Protein AF-A0A0F9YND8-F1 (afdb_monomer)

Mean predicted aligned error: 15.69 Å

Sequence (147 aa):
MKNLKKIVFSIVLIIAATSCNKSDANKCVACNIEGVEICEEEAGKIRIYSDGEPIGDLLTLRSDLEFNDAAEQLCAEFEREFGTSNCYECSGPNVEEFPVCQDGDEITVNGAIIDGFEGQSLETVVSLLEQNSTDEEVFRELTCQRN

Radius of gyration: 22.67 Å; Cα contacts (8 Å, |Δi|>4): 217; chains: 1; bounding box: 59×50×48 Å

Solvent-accessible surface area (backbone atoms only — not comparable to full-atom values): 8986 Å² total; per-residue (Å²): 137,95,68,94,78,71,87,85,76,80,86,85,83,85,79,88,74,89,70,91,69,78,62,97,73,59,57,66,47,75,37,93,35,92,51,33,34,38,30,35,81,46,97,58,28,36,37,39,26,49,75,86,41,80,47,89,68,80,41,72,54,57,98,89,57,55,69,67,66,52,46,50,55,48,34,53,52,46,40,72,76,65,24,83,60,59,28,2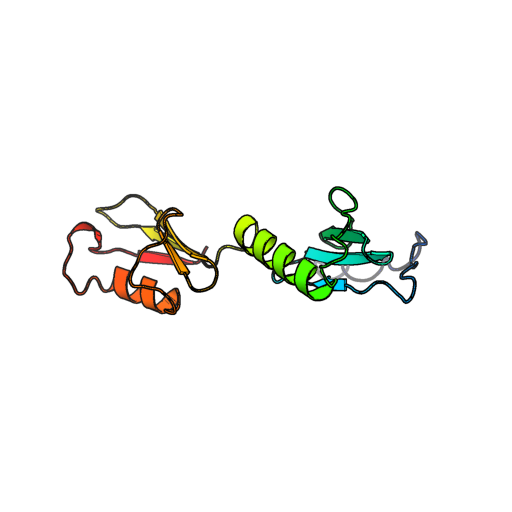6,46,29,36,32,92,62,41,74,76,39,46,40,32,50,57,88,57,38,36,24,51,75,84,41,76,49,91,89,39,71,76,54,55,61,71,58,53,51,52,49,47,45,60,29,85,83,69,48,72,60,31,46,76,29,47,69,43,77,109

pLDDT: mean 74.41, std 16.72, range [33.53, 90.19]

Secondary structure (DSSP, 8-state):
---TTSSSS--------------TT--EEE-SSTTEEEEEEETTEEEEEETTEEEEEEEE--TT--HHHHHHHHHHHHHHHHS---EEEEEETTEEEEEEEEETTEEEETTEE-TT-TT--HHHHHHHHHHTTT--GGGTT-EEEE-

Structure (mmCIF, N/CA/C/O backbone):
data_AF-A0A0F9YND8-F1
#
_entry.id   AF-A0A0F9YND8-F1
#
loop_
_atom_site.group_PDB
_atom_site.id
_atom_site.type_symbol
_atom_site.label_atom_id
_atom_site.label_alt_id
_atom_site.label_comp_id
_atom_site.label_asym_id
_atom_site.label_entity_id
_atom_site.label_seq_id
_atom_site.pdbx_PDB_ins_code
_atom_site.Cartn_x
_atom_site.Cartn_y
_atom_site.Cartn_z
_atom_site.occupancy
_atom_site.B_iso_or_equiv
_atom_site.auth_seq_id
_atom_site.auth_comp_id
_atom_site.auth_asym_id
_atom_site.auth_atom_id
_atom_site.pdbx_PDB_model_num
ATOM 1 N N . MET A 1 1 ? 17.569 37.417 20.804 1.00 36.38 1 MET A N 1
ATOM 2 C CA . MET A 1 1 ? 18.487 37.416 19.637 1.00 36.38 1 MET A CA 1
ATOM 3 C C . MET A 1 1 ? 17.934 36.402 18.622 1.00 36.38 1 MET A C 1
ATOM 5 O O . MET A 1 1 ? 18.159 35.224 18.797 1.00 36.38 1 MET A O 1
ATOM 9 N N . LYS A 1 2 ? 16.962 36.680 17.743 1.00 42.06 2 LYS A N 1
ATOM 10 C CA . LYS A 1 2 ? 16.916 37.499 16.507 1.00 42.06 2 LYS A CA 1
ATOM 11 C C . LYS A 1 2 ? 17.772 37.067 15.295 1.00 42.06 2 LYS A C 1
ATOM 13 O O . LYS A 1 2 ? 17.618 37.684 14.253 1.00 42.06 2 LYS A O 1
ATOM 18 N N . ASN A 1 3 ? 18.558 35.985 15.354 1.00 42.00 3 ASN A N 1
ATOM 19 C CA . ASN A 1 3 ? 19.402 35.567 14.211 1.00 42.00 3 ASN A CA 1
ATOM 20 C C . ASN A 1 3 ? 19.112 34.155 13.667 1.00 42.00 3 ASN A C 1
ATOM 22 O O . ASN A 1 3 ? 19.951 33.565 12.996 1.00 42.00 3 ASN A O 1
ATOM 26 N N . LEU A 1 4 ? 17.888 33.660 13.871 1.00 39.66 4 LEU A N 1
ATOM 27 C CA . LEU A 1 4 ? 17.370 32.391 13.339 1.00 39.66 4 LEU A CA 1
ATOM 28 C C . LEU A 1 4 ? 17.086 32.406 11.811 1.00 39.66 4 LEU A C 1
ATOM 30 O O . LEU A 1 4 ? 16.334 31.578 11.322 1.00 39.66 4 LEU A O 1
ATOM 34 N N . LYS A 1 5 ? 17.621 33.368 11.041 1.00 41.31 5 LYS A N 1
ATOM 35 C CA . LYS A 1 5 ? 17.265 33.570 9.615 1.00 41.31 5 LYS A CA 1
ATOM 36 C C . LYS A 1 5 ? 18.445 33.651 8.634 1.00 41.31 5 LYS A C 1
ATOM 38 O O . LYS A 1 5 ? 18.226 33.950 7.469 1.00 41.31 5 LYS A O 1
ATOM 43 N N . LYS A 1 6 ? 19.690 33.403 9.062 1.00 40.66 6 LYS A N 1
ATOM 44 C CA . LYS A 1 6 ? 20.879 33.593 8.198 1.00 40.66 6 LYS A CA 1
ATOM 45 C C . LYS A 1 6 ? 21.589 32.324 7.719 1.00 40.66 6 LYS A C 1
ATOM 47 O O . LYS A 1 6 ? 22.453 32.434 6.862 1.00 40.66 6 LYS A O 1
ATOM 52 N N . ILE A 1 7 ? 21.231 31.141 8.213 1.00 46.84 7 ILE A N 1
ATOM 53 C CA . ILE A 1 7 ? 21.975 29.901 7.902 1.00 46.84 7 ILE A CA 1
ATOM 54 C C . ILE A 1 7 ? 21.330 29.110 6.742 1.00 46.84 7 ILE A C 1
ATOM 56 O O . ILE A 1 7 ? 21.819 28.064 6.347 1.00 46.84 7 ILE A O 1
ATOM 60 N N . VAL A 1 8 ? 20.269 29.643 6.128 1.00 44.69 8 VAL A N 1
ATOM 61 C CA . VAL A 1 8 ? 19.497 28.939 5.085 1.00 44.69 8 VAL A CA 1
ATOM 62 C C . VAL A 1 8 ? 19.973 29.237 3.648 1.00 44.69 8 VAL A C 1
ATOM 64 O O . VAL A 1 8 ? 19.422 28.662 2.725 1.00 44.69 8 VAL A O 1
ATOM 67 N N . PHE A 1 9 ? 20.977 30.092 3.384 1.00 39.56 9 PHE A N 1
ATOM 68 C CA . PHE A 1 9 ? 21.097 30.630 2.008 1.00 39.56 9 PHE A CA 1
ATOM 69 C C . PHE A 1 9 ? 22.479 30.816 1.361 1.00 39.56 9 PHE A C 1
ATOM 71 O O . PHE A 1 9 ? 22.548 31.493 0.338 1.00 39.56 9 PHE A O 1
ATOM 78 N N . SER A 1 10 ? 23.606 30.306 1.881 1.00 38.62 10 SER A N 1
ATOM 79 C CA . SER A 1 10 ? 24.906 30.737 1.302 1.00 38.62 10 SER A CA 1
ATOM 80 C C . SER A 1 10 ? 26.065 29.743 1.253 1.00 38.62 10 SER A C 1
ATOM 82 O O . SER A 1 10 ? 27.204 30.182 1.145 1.00 38.62 10 SER A O 1
ATOM 84 N N . ILE A 1 11 ? 25.826 28.432 1.226 1.00 43.00 11 ILE A N 1
ATOM 85 C CA . ILE A 1 11 ? 26.868 27.497 0.753 1.00 43.00 11 ILE A CA 1
ATOM 86 C C . ILE A 1 11 ? 26.311 26.705 -0.429 1.00 43.00 11 ILE A C 1
ATOM 88 O O . ILE A 1 11 ? 26.120 25.497 -0.405 1.00 43.00 11 ILE A O 1
ATOM 92 N N . VAL A 1 12 ? 26.005 27.471 -1.475 1.00 43.53 12 VAL A N 1
ATOM 93 C CA . VAL A 1 12 ? 26.035 27.023 -2.863 1.00 43.53 12 VAL A CA 1
ATOM 94 C C . VAL A 1 12 ? 27.487 27.166 -3.315 1.00 43.53 12 VAL A C 1
ATOM 96 O O . VAL A 1 12 ? 27.997 28.282 -3.285 1.00 43.53 12 VAL A O 1
ATOM 99 N N . LEU A 1 13 ? 28.099 26.039 -3.701 1.00 39.97 13 LEU A N 1
ATOM 100 C CA . LEU A 1 13 ? 29.221 25.833 -4.638 1.00 39.97 13 LEU A CA 1
ATOM 101 C C . LEU A 1 13 ? 30.301 24.846 -4.153 1.00 39.97 13 LEU A C 1
ATOM 103 O O . LEU A 1 13 ? 31.155 25.161 -3.332 1.00 39.97 13 LEU A O 1
ATOM 107 N N . ILE A 1 14 ? 30.299 23.719 -4.877 1.00 48.56 14 ILE A N 1
ATOM 108 C CA . ILE A 1 14 ? 31.420 22.846 -5.255 1.00 48.56 14 IL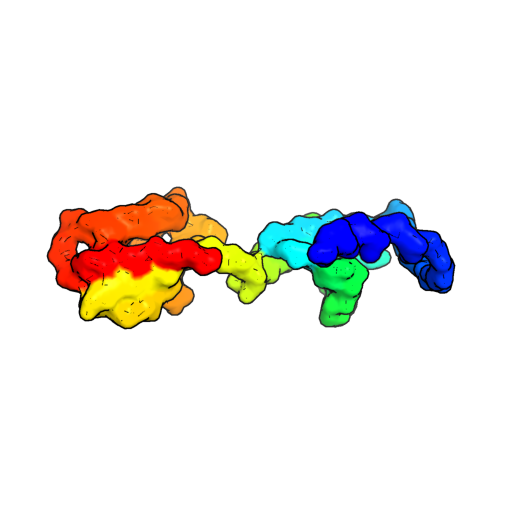E A CA 1
ATOM 109 C C 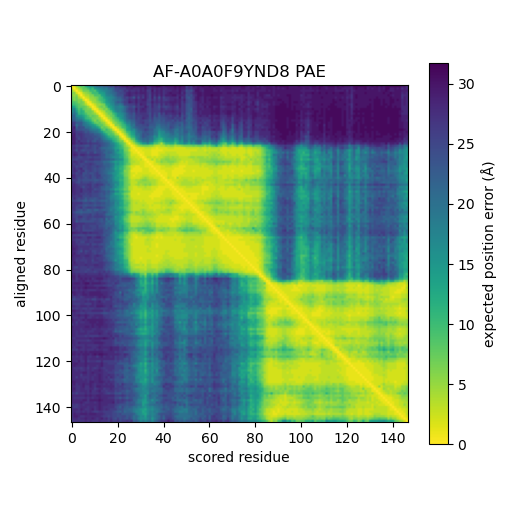. ILE A 1 14 ? 31.720 21.693 -4.292 1.00 48.56 14 ILE A C 1
ATOM 111 O O . ILE A 1 14 ? 32.684 21.719 -3.536 1.00 48.56 14 ILE A O 1
ATOM 115 N N . ILE A 1 15 ? 30.984 20.597 -4.487 1.00 40.97 15 ILE A N 1
ATOM 116 C CA . ILE A 1 15 ? 31.622 19.325 -4.841 1.00 40.97 15 ILE A CA 1
ATOM 117 C C . ILE A 1 15 ? 30.903 18.820 -6.090 1.00 40.97 15 ILE A C 1
ATOM 119 O O . ILE A 1 15 ? 29.724 18.484 -6.059 1.00 40.97 15 ILE A O 1
ATOM 123 N N . ALA A 1 16 ? 31.611 18.843 -7.215 1.00 49.22 16 ALA A N 1
ATOM 124 C CA . ALA A 1 16 ? 31.193 18.134 -8.406 1.00 49.22 16 ALA A CA 1
ATOM 125 C C . ALA A 1 16 ? 31.251 16.631 -8.101 1.00 49.22 16 ALA A C 1
ATOM 127 O O . ALA A 1 16 ? 32.336 16.069 -7.980 1.00 49.22 16 ALA A O 1
ATOM 128 N N . ALA A 1 17 ? 30.090 15.994 -7.987 1.00 37.81 17 ALA A N 1
ATOM 129 C CA . ALA A 1 17 ? 29.942 14.580 -8.278 1.00 37.81 17 ALA A CA 1
ATOM 130 C C . ALA A 1 17 ? 29.139 14.495 -9.574 1.00 37.81 17 ALA A C 1
ATOM 132 O O . ALA A 1 17 ? 27.924 14.665 -9.621 1.00 37.81 17 ALA A O 1
ATOM 133 N N . THR A 1 18 ? 29.871 14.333 -10.664 1.00 45.81 18 THR A N 1
ATOM 134 C CA . THR A 1 18 ? 29.337 13.932 -11.955 1.00 45.81 18 THR A CA 1
ATOM 135 C C . THR A 1 18 ? 28.570 12.620 -11.802 1.00 45.81 18 THR A C 1
ATOM 137 O O . THR A 1 18 ? 29.189 11.578 -11.609 1.00 45.81 18 THR A O 1
ATOM 140 N N . SER A 1 19 ? 27.248 12.662 -11.931 1.00 33.69 19 SER A N 1
ATOM 141 C CA . SER A 1 19 ? 26.493 11.627 -12.650 1.00 33.69 19 SER A CA 1
ATOM 142 C C . SER A 1 19 ? 25.100 12.126 -13.050 1.00 33.69 19 SER A C 1
ATOM 144 O O . SER A 1 19 ? 24.095 11.450 -12.887 1.00 33.69 19 SER A O 1
ATOM 146 N N . CYS A 1 20 ? 25.038 13.281 -13.720 1.00 41.75 20 CYS A N 1
ATOM 147 C CA . CYS A 1 20 ? 24.070 13.375 -14.813 1.00 41.75 20 CYS A CA 1
ATOM 148 C C . CYS A 1 20 ? 24.549 12.429 -15.923 1.00 41.75 20 CYS A C 1
ATOM 150 O O . CYS A 1 20 ? 25.217 12.851 -16.858 1.00 41.75 20 CYS A O 1
ATOM 152 N N . ASN A 1 21 ? 24.241 11.143 -15.781 1.00 37.28 21 ASN A N 1
ATOM 153 C CA . ASN A 1 21 ? 23.989 10.261 -16.912 1.00 37.28 21 ASN A CA 1
ATOM 154 C C . ASN A 1 21 ? 22.522 9.850 -16.808 1.00 37.28 21 ASN A C 1
ATOM 156 O O . ASN A 1 21 ? 22.199 8.676 -16.665 1.00 37.28 21 ASN A O 1
ATOM 160 N N . LYS A 1 22 ? 21.616 10.831 -16.890 1.00 41.69 22 LYS A N 1
ATOM 161 C CA . LYS A 1 22 ? 20.276 10.531 -17.386 1.00 41.69 22 LYS A CA 1
ATOM 162 C C . LYS A 1 22 ? 20.457 10.363 -18.890 1.00 41.69 22 LYS A C 1
ATOM 164 O O . LYS A 1 22 ? 20.353 11.319 -19.646 1.00 41.69 22 LYS A O 1
ATOM 169 N N . SER A 1 23 ? 20.927 9.176 -19.273 1.00 33.53 23 SER A N 1
ATOM 170 C CA . SER A 1 23 ? 20.920 8.740 -20.662 1.00 33.53 23 SER A CA 1
ATOM 171 C C . SER A 1 23 ? 19.477 8.897 -21.134 1.00 33.53 23 SER A C 1
ATOM 173 O O . SER A 1 23 ? 18.564 8.417 -20.466 1.00 33.53 23 SER A O 1
ATOM 175 N N . ASP A 1 24 ? 19.281 9.647 -22.213 1.00 37.53 24 ASP A N 1
ATOM 176 C CA . ASP A 1 24 ? 18.010 10.099 -22.797 1.00 37.53 24 ASP A CA 1
ATOM 177 C C . ASP A 1 24 ? 17.025 8.974 -23.233 1.00 37.53 24 ASP A C 1
ATOM 179 O O . ASP A 1 24 ? 16.256 9.158 -24.174 1.00 37.53 24 ASP A O 1
ATOM 183 N N . ALA A 1 25 ? 17.018 7.792 -22.603 1.00 42.41 25 ALA A N 1
ATOM 184 C CA . ALA A 1 25 ? 16.259 6.630 -23.075 1.00 42.41 25 ALA A CA 1
ATOM 185 C C . ALA A 1 25 ? 15.592 5.741 -22.004 1.00 42.41 25 ALA A C 1
ATOM 187 O O . ALA A 1 25 ? 14.901 4.802 -22.396 1.00 42.41 25 ALA A O 1
ATOM 188 N N . ASN A 1 26 ? 15.732 6.004 -20.699 1.00 57.94 26 ASN A N 1
ATOM 189 C CA . ASN A 1 26 ? 15.112 5.131 -19.690 1.00 57.94 26 ASN A CA 1
ATOM 190 C C . ASN A 1 26 ? 13.655 5.555 -19.463 1.00 57.94 26 ASN A C 1
ATOM 192 O O . ASN A 1 26 ? 13.379 6.655 -18.974 1.00 57.94 26 ASN A O 1
ATOM 196 N N . LYS A 1 27 ? 12.709 4.695 -19.853 1.00 78.81 27 LYS A N 1
ATOM 197 C CA . LYS A 1 27 ? 11.295 4.858 -19.497 1.00 78.81 27 LYS A CA 1
ATOM 198 C C . LYS A 1 27 ? 11.175 4.592 -18.000 1.00 78.81 27 LYS A C 1
ATOM 200 O O . LYS A 1 27 ? 11.547 3.512 -17.562 1.00 78.81 27 LYS A O 1
ATOM 205 N N . CYS A 1 28 ? 10.679 5.557 -17.234 1.00 86.19 28 CYS A N 1
ATOM 206 C CA . CYS A 1 28 ? 10.434 5.393 -15.804 1.00 86.19 28 CYS A CA 1
ATOM 207 C C . CYS A 1 28 ? 8.955 5.626 -15.492 1.00 86.19 28 CYS A C 1
ATOM 209 O O . CYS A 1 28 ? 8.331 6.511 -16.082 1.00 86.19 28 CYS A O 1
ATOM 211 N N . VAL A 1 29 ? 8.421 4.844 -14.559 1.00 86.88 29 VAL A N 1
ATOM 212 C CA . VAL A 1 29 ? 7.084 4.986 -13.980 1.00 86.88 29 VAL A CA 1
ATOM 213 C C . VAL A 1 29 ? 7.263 5.279 -12.497 1.00 86.88 29 VAL A C 1
ATOM 215 O O . VAL A 1 29 ? 7.916 4.513 -11.794 1.00 86.88 29 VAL A O 1
ATOM 218 N N . ALA A 1 30 ? 6.712 6.398 -12.036 1.00 84.69 30 ALA A N 1
ATOM 219 C CA . ALA A 1 30 ? 6.636 6.697 -10.612 1.00 84.69 30 ALA A CA 1
ATOM 220 C C . ALA A 1 30 ? 5.440 5.951 -10.011 1.00 84.69 30 ALA A C 1
ATOM 222 O O . ALA A 1 30 ? 4.343 6.019 -10.570 1.00 84.69 30 ALA A O 1
ATOM 223 N N . CYS A 1 31 ? 5.656 5.254 -8.898 1.00 79.06 31 CYS A N 1
ATOM 224 C CA . CYS A 1 31 ? 4.580 4.602 -8.157 1.00 79.06 31 CYS A CA 1
ATOM 225 C C . CYS A 1 31 ? 3.867 5.620 -7.253 1.00 79.06 31 CYS A C 1
ATOM 227 O O . CYS A 1 31 ? 4.404 6.694 -6.970 1.00 79.06 31 CYS A O 1
ATOM 229 N N . ASN A 1 32 ? 2.679 5.289 -6.743 1.00 75.12 32 ASN A N 1
ATOM 230 C CA . ASN A 1 32 ? 1.968 6.115 -5.764 1.00 75.12 32 ASN A CA 1
ATOM 231 C C . ASN A 1 32 ? 2.533 5.936 -4.338 1.00 75.12 32 ASN A C 1
ATOM 233 O O . ASN A 1 32 ? 1.804 5.850 -3.353 1.00 75.12 32 ASN A O 1
ATOM 237 N N . ILE A 1 33 ? 3.859 5.863 -4.241 1.00 70.75 33 ILE A N 1
ATOM 238 C CA . ILE A 1 33 ? 4.639 5.777 -3.010 1.00 70.75 33 ILE A CA 1
ATOM 239 C C . ILE A 1 33 ? 5.750 6.802 -3.145 1.00 70.75 33 ILE A C 1
ATOM 241 O O . ILE A 1 33 ? 6.438 6.854 -4.168 1.00 70.75 33 ILE A O 1
ATOM 245 N N . GLU A 1 34 ? 5.911 7.637 -2.123 1.00 74.81 34 GLU A N 1
ATOM 246 C CA . GLU A 1 34 ? 6.891 8.715 -2.162 1.00 74.81 34 GLU A CA 1
ATOM 247 C C . GLU A 1 34 ? 8.300 8.160 -2.420 1.00 74.81 34 GLU A C 1
ATOM 249 O O . GLU A 1 34 ? 8.762 7.247 -1.741 1.00 74.81 34 GLU A O 1
ATOM 254 N N . GLY A 1 35 ? 8.958 8.699 -3.448 1.00 74.88 35 GLY A N 1
ATOM 255 C CA . GLY A 1 35 ? 10.328 8.342 -3.806 1.00 74.88 35 GLY A CA 1
ATOM 256 C C . GLY A 1 35 ? 10.491 7.043 -4.602 1.00 74.88 35 GLY A C 1
ATOM 257 O O . GLY A 1 35 ? 11.612 6.786 -5.037 1.00 74.88 35 GLY A O 1
ATOM 258 N N . VAL A 1 36 ? 9.436 6.252 -4.840 1.00 83.31 36 VAL A N 1
ATOM 259 C CA . VAL A 1 36 ? 9.551 4.967 -5.556 1.00 83.31 36 VAL A CA 1
ATOM 260 C C . VAL A 1 36 ? 9.318 5.129 -7.059 1.00 83.31 36 VAL A C 1
ATOM 262 O O . VAL A 1 36 ? 8.262 5.581 -7.506 1.00 83.31 36 VAL A O 1
ATOM 265 N N . GLU A 1 37 ? 10.294 4.698 -7.856 1.00 88.81 37 GLU A N 1
ATOM 266 C CA . GLU A 1 37 ? 10.229 4.696 -9.320 1.00 88.81 37 GLU A CA 1
ATOM 267 C C . GLU A 1 37 ? 10.708 3.354 -9.890 1.00 88.81 37 GLU A C 1
ATOM 269 O O . GLU A 1 37 ? 11.641 2.734 -9.382 1.00 88.81 37 GLU A O 1
ATOM 274 N N . ILE A 1 38 ? 10.105 2.911 -10.992 1.00 89.69 38 ILE A N 1
ATOM 275 C CA . ILE A 1 38 ? 10.525 1.727 -11.745 1.00 89.69 38 ILE A CA 1
ATOM 276 C C . ILE A 1 38 ? 10.992 2.184 -13.118 1.00 89.69 38 ILE A C 1
ATOM 278 O O . ILE A 1 38 ? 10.224 2.785 -13.866 1.00 89.69 38 ILE A O 1
ATOM 282 N N . CYS A 1 39 ? 12.240 1.886 -13.466 1.00 89.25 39 CYS A N 1
ATOM 283 C CA . CYS A 1 39 ? 12.852 2.306 -14.721 1.00 89.25 39 CYS A CA 1
ATOM 284 C C . CYS A 1 39 ? 13.272 1.110 -15.578 1.00 89.25 39 CYS A C 1
ATOM 286 O O . CYS A 1 39 ? 13.791 0.115 -15.072 1.00 89.25 39 CYS A O 1
ATOM 288 N N . GLU A 1 40 ? 13.084 1.232 -16.891 1.00 88.62 40 GLU A N 1
ATOM 289 C CA . GLU A 1 40 ? 13.680 0.355 -17.896 1.00 88.62 40 GLU A CA 1
ATOM 290 C C . GLU A 1 40 ? 15.112 0.824 -18.186 1.00 88.62 40 GLU A C 1
ATOM 292 O O . GLU A 1 40 ? 15.316 1.885 -18.776 1.00 88.62 40 GLU A O 1
ATOM 297 N N . GLU A 1 41 ? 16.098 0.038 -17.754 1.00 85.69 41 GLU A N 1
ATOM 298 C CA . GLU A 1 41 ? 17.525 0.324 -17.964 1.00 85.69 41 GLU A CA 1
ATOM 299 C C . GLU A 1 41 ? 17.998 -0.156 -19.344 1.00 85.69 41 GLU A C 1
ATOM 301 O O . GLU A 1 41 ? 18.824 0.477 -19.999 1.00 85.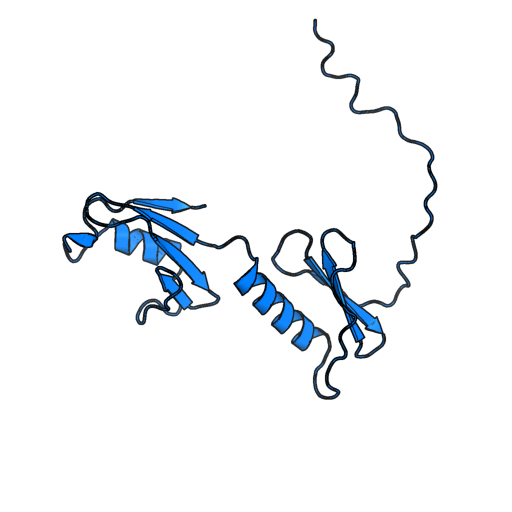69 41 GLU A O 1
ATOM 306 N N . GLU A 1 42 ? 17.454 -1.287 -19.795 1.00 84.31 42 GLU A N 1
ATOM 307 C CA . GLU A 1 42 ? 17.640 -1.861 -21.126 1.00 84.31 42 GLU A CA 1
ATOM 308 C C . GLU A 1 42 ? 16.319 -2.516 -21.544 1.00 84.31 42 GLU A C 1
ATOM 310 O O . GLU A 1 42 ? 15.505 -2.845 -20.686 1.00 84.31 42 GLU A O 1
ATOM 315 N N . ALA A 1 43 ? 16.103 -2.763 -22.839 1.00 83.00 43 ALA A N 1
ATOM 316 C CA . ALA A 1 43 ? 14.868 -3.398 -23.307 1.00 83.00 43 ALA A CA 1
ATOM 317 C C . ALA A 1 43 ? 14.586 -4.717 -22.554 1.00 83.00 43 ALA A C 1
ATOM 319 O O . ALA A 1 43 ? 15.357 -5.677 -22.655 1.00 83.00 43 ALA A O 1
ATOM 320 N N . GLY A 1 44 ? 13.489 -4.758 -21.791 1.00 82.12 44 GLY A N 1
ATOM 321 C CA . GLY A 1 44 ? 13.113 -5.910 -20.965 1.00 82.12 44 GLY A CA 1
ATOM 322 C C . GLY A 1 44 ? 13.916 -6.077 -19.665 1.00 82.12 44 GLY A C 1
ATOM 323 O O . GLY A 1 44 ? 13.852 -7.138 -19.041 1.00 82.12 44 GLY A O 1
ATOM 324 N N . LYS A 1 45 ? 14.689 -5.072 -19.242 1.00 86.94 45 LYS A N 1
ATOM 325 C CA . LYS A 1 45 ? 15.441 -5.043 -17.979 1.00 86.94 45 LYS A CA 1
ATOM 326 C C . LYS A 1 45 ? 14.971 -3.871 -17.134 1.00 86.94 45 LYS A C 1
ATOM 328 O O . LYS A 1 45 ? 15.193 -2.718 -17.496 1.00 86.94 45 LYS A O 1
ATOM 333 N N . ILE A 1 46 ? 14.362 -4.173 -15.994 1.00 89.00 46 ILE A N 1
ATOM 334 C CA . ILE A 1 46 ? 13.809 -3.156 -15.100 1.00 89.00 46 ILE A CA 1
ATOM 335 C C . ILE A 1 46 ? 14.569 -3.100 -13.783 1.00 89.00 46 ILE A C 1
ATOM 337 O O . ILE A 1 46 ? 15.079 -4.109 -13.288 1.00 89.00 46 ILE A O 1
ATOM 341 N N . ARG A 1 47 ? 14.612 -1.909 -13.202 1.00 90.19 47 ARG A N 1
ATOM 342 C CA . ARG A 1 47 ? 15.219 -1.631 -11.908 1.00 90.19 47 ARG A CA 1
ATOM 343 C C . ARG A 1 47 ? 14.308 -0.723 -11.101 1.00 90.19 47 ARG A C 1
ATOM 345 O O . ARG A 1 47 ? 13.662 0.161 -11.657 1.00 90.19 47 ARG A O 1
ATOM 352 N N . ILE A 1 48 ? 14.278 -0.961 -9.800 1.00 88.50 48 ILE A N 1
ATOM 353 C CA . ILE A 1 48 ? 13.488 -0.180 -8.856 1.00 88.50 48 ILE A CA 1
ATOM 354 C C . ILE A 1 48 ? 14.417 0.835 -8.193 1.00 88.50 48 ILE A C 1
ATOM 356 O O . ILE A 1 48 ? 15.576 0.528 -7.903 1.00 88.50 48 ILE A O 1
ATOM 360 N N . TYR A 1 49 ? 13.913 2.039 -7.974 1.00 86.50 49 TYR A N 1
ATOM 361 C CA . TYR A 1 49 ? 14.604 3.146 -7.336 1.00 86.50 49 TYR A CA 1
ATOM 362 C C . TYR A 1 49 ? 13.783 3.647 -6.148 1.00 86.50 49 TYR A C 1
ATOM 364 O O . TYR A 1 49 ? 12.559 3.697 -6.229 1.00 86.50 49 TYR A O 1
ATOM 372 N N . SER A 1 50 ? 14.468 4.030 -5.071 1.00 83.19 50 SER A N 1
ATOM 373 C CA . SER A 1 50 ? 13.922 4.760 -3.924 1.00 83.19 50 SER A CA 1
ATOM 374 C C . SER A 1 50 ? 14.737 6.035 -3.745 1.00 83.19 50 SER A C 1
ATOM 376 O O . SER A 1 50 ? 15.960 5.966 -3.639 1.00 83.19 50 SER A O 1
ATOM 378 N N . ASP A 1 51 ? 14.086 7.195 -3.761 1.00 82.25 51 ASP A N 1
ATOM 379 C CA . ASP A 1 51 ? 14.722 8.518 -3.648 1.00 82.25 51 ASP A CA 1
ATOM 380 C C . ASP A 1 51 ? 15.861 8.741 -4.661 1.00 82.25 51 ASP A C 1
ATOM 382 O O . ASP A 1 51 ? 16.851 9.430 -4.404 1.00 82.25 51 ASP A O 1
ATOM 386 N N . GLY A 1 52 ? 15.719 8.143 -5.848 1.00 79.94 52 GLY A N 1
ATOM 387 C CA . GLY A 1 52 ? 16.712 8.200 -6.919 1.00 79.94 52 GLY A CA 1
ATOM 388 C C . GLY A 1 52 ? 17.898 7.242 -6.755 1.00 79.94 52 GLY A C 1
ATOM 389 O O . GLY A 1 52 ? 18.783 7.236 -7.613 1.00 79.94 52 GLY A O 1
ATOM 390 N N . GLU A 1 53 ? 17.923 6.403 -5.717 1.00 83.19 53 GLU A N 1
ATOM 391 C CA . GLU A 1 53 ? 18.923 5.349 -5.539 1.00 83.19 53 GLU A CA 1
ATOM 392 C C . GLU A 1 53 ? 18.361 3.975 -5.934 1.00 83.19 53 GLU A C 1
ATOM 394 O O . GLU A 1 53 ? 17.238 3.638 -5.560 1.00 83.19 53 GLU A O 1
ATOM 399 N N . PRO A 1 54 ? 19.110 3.154 -6.692 1.00 87.81 54 PRO A N 1
ATOM 400 C CA . PRO A 1 54 ? 18.631 1.844 -7.104 1.00 87.81 54 PRO A CA 1
ATOM 401 C C . PRO A 1 54 ? 18.567 0.887 -5.913 1.00 87.81 54 PRO A C 1
ATOM 403 O O . PRO A 1 54 ? 19.545 0.733 -5.177 1.00 87.81 54 PRO A O 1
ATOM 406 N N . ILE A 1 55 ? 17.443 0.190 -5.773 1.00 81.69 55 ILE A N 1
ATOM 407 C CA . ILE A 1 55 ? 17.223 -0.812 -4.733 1.00 81.69 55 ILE A CA 1
ATOM 408 C C . ILE A 1 55 ? 17.069 -2.206 -5.348 1.00 81.69 55 ILE A C 1
ATOM 410 O O . ILE A 1 55 ? 16.471 -2.384 -6.409 1.00 81.69 55 ILE A O 1
ATOM 414 N N . GLY A 1 56 ? 17.621 -3.208 -4.664 1.00 82.12 56 GLY A N 1
ATOM 415 C CA . GLY A 1 56 ? 17.541 -4.604 -5.090 1.00 82.12 56 GLY A CA 1
ATOM 416 C C . GLY A 1 56 ? 18.293 -4.922 -6.388 1.00 82.12 56 GLY A C 1
ATOM 417 O O . GLY A 1 56 ? 19.238 -4.237 -6.788 1.00 82.12 56 GLY A O 1
ATOM 418 N N . ASP A 1 57 ? 17.883 -6.022 -7.018 1.00 86.38 57 ASP A N 1
ATOM 419 C CA . ASP A 1 57 ? 18.510 -6.557 -8.224 1.00 86.38 57 ASP A CA 1
ATOM 420 C C . ASP A 1 57 ? 17.861 -6.030 -9.512 1.00 86.38 57 ASP A C 1
ATOM 422 O O . ASP A 1 57 ? 16.699 -5.630 -9.550 1.00 86.38 57 ASP A O 1
ATOM 426 N N . LEU A 1 58 ? 18.622 -6.076 -10.609 1.00 86.06 58 LEU A N 1
ATOM 427 C CA . LEU A 1 58 ? 18.090 -5.830 -11.949 1.00 86.06 58 LEU A CA 1
ATOM 428 C C . LEU A 1 58 ? 17.195 -7.008 -12.365 1.00 86.06 58 LEU A C 1
ATOM 430 O O . LEU A 1 58 ? 17.675 -8.135 -12.518 1.00 86.06 58 LEU A O 1
ATOM 434 N N . LEU A 1 59 ? 15.912 -6.746 -12.595 1.00 85.31 59 LEU A N 1
ATOM 435 C CA . LEU A 1 59 ? 14.942 -7.767 -12.975 1.00 85.31 59 LEU A CA 1
ATOM 436 C C . LEU A 1 59 ? 14.860 -7.888 -14.495 1.00 85.31 59 LEU A C 1
ATOM 438 O O . LEU A 1 59 ? 15.054 -6.930 -15.242 1.00 85.31 59 LEU A O 1
ATOM 442 N N . THR A 1 60 ? 14.571 -9.098 -14.966 1.00 89.00 60 THR A N 1
ATOM 443 C CA . THR A 1 60 ? 14.352 -9.365 -16.392 1.00 89.00 60 THR A CA 1
ATOM 444 C C . THR A 1 60 ? 12.875 -9.616 -16.613 1.00 89.00 60 THR A C 1
ATOM 446 O O . THR A 1 60 ? 12.332 -10.572 -16.060 1.00 89.00 60 THR A O 1
ATOM 449 N N . LEU A 1 61 ? 12.243 -8.769 -17.419 1.00 84.81 61 LEU A N 1
ATOM 450 C CA . LEU A 1 61 ? 10.870 -8.970 -17.845 1.00 84.81 61 LEU A CA 1
ATOM 451 C 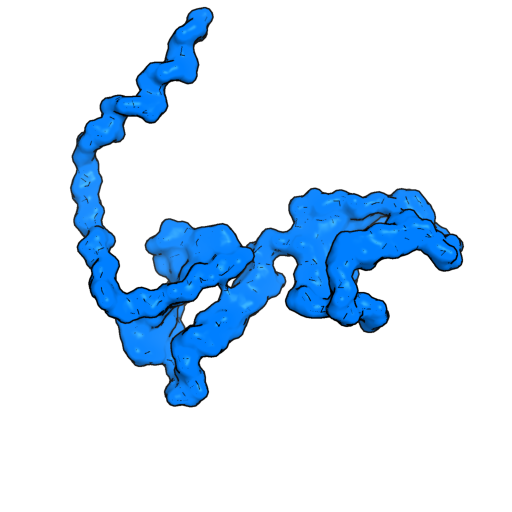C . LEU A 1 61 ? 10.772 -10.237 -18.683 1.00 84.81 61 LEU A C 1
ATOM 453 O O . LEU A 1 61 ? 11.679 -10.599 -19.441 1.00 84.81 61 LEU A O 1
ATOM 457 N N . ARG A 1 62 ? 9.636 -10.914 -18.557 1.00 82.31 62 ARG A N 1
ATOM 458 C CA . ARG A 1 62 ? 9.296 -11.952 -19.519 1.00 82.31 62 ARG A CA 1
ATOM 459 C C . ARG A 1 62 ? 9.032 -11.306 -20.875 1.00 82.31 62 ARG A C 1
ATOM 461 O O . ARG A 1 62 ? 8.527 -10.194 -20.956 1.00 82.31 62 ARG A O 1
ATOM 468 N N . SER A 1 63 ? 9.347 -12.031 -21.939 1.00 79.69 63 SER A N 1
ATOM 469 C CA . SER A 1 63 ? 9.232 -11.555 -23.322 1.00 79.69 63 SER A CA 1
ATOM 470 C C . SER A 1 63 ? 7.797 -11.291 -23.793 1.00 79.69 63 SER A C 1
ATOM 472 O O . SER A 1 63 ? 7.620 -10.739 -24.873 1.00 79.69 63 SER A O 1
ATOM 474 N N . ASP A 1 64 ? 6.792 -11.689 -23.013 1.00 83.50 64 ASP A N 1
ATOM 475 C CA . ASP A 1 64 ? 5.370 -11.444 -23.251 1.00 83.50 64 ASP A CA 1
ATOM 476 C C . ASP A 1 64 ? 4.789 -10.266 -22.452 1.00 83.50 64 ASP A C 1
ATOM 478 O O . ASP A 1 64 ? 3.595 -10.006 -22.564 1.00 83.50 64 ASP A O 1
ATOM 482 N N . LEU A 1 65 ? 5.604 -9.568 -21.655 1.00 78.94 65 LEU A N 1
ATOM 483 C CA . LEU A 1 65 ? 5.180 -8.419 -20.857 1.00 78.94 65 LEU A CA 1
ATOM 484 C C . LEU A 1 65 ? 5.811 -7.131 -21.385 1.00 78.94 65 LEU A C 1
ATOM 486 O O . LEU A 1 65 ? 7.033 -7.024 -21.504 1.00 78.94 65 LEU A O 1
ATOM 490 N N . GLU A 1 66 ? 4.967 -6.140 -21.657 1.00 85.62 66 GLU A N 1
ATOM 491 C CA . GLU A 1 66 ? 5.406 -4.780 -21.951 1.00 85.62 66 GLU A CA 1
ATOM 492 C C . GLU A 1 66 ? 5.845 -4.078 -20.656 1.00 85.62 66 GLU A C 1
ATOM 494 O O . GLU A 1 66 ? 5.329 -4.347 -19.569 1.00 85.62 66 GLU A O 1
ATOM 499 N N . PHE A 1 67 ? 6.795 -3.147 -20.772 1.00 84.06 67 PHE A N 1
ATOM 500 C CA . PHE A 1 67 ? 7.350 -2.425 -19.623 1.00 84.06 67 PHE A CA 1
ATOM 501 C C . PHE A 1 67 ? 6.276 -1.746 -18.764 1.00 84.06 67 PHE A C 1
ATOM 503 O O . PHE A 1 67 ? 6.305 -1.890 -17.546 1.00 84.06 67 PHE A O 1
ATOM 510 N N . ASN A 1 68 ? 5.333 -1.032 -19.389 1.00 83.25 68 ASN A N 1
ATOM 511 C CA . ASN A 1 68 ? 4.311 -0.280 -18.658 1.00 83.25 68 ASN A CA 1
ATOM 512 C C . ASN A 1 68 ? 3.428 -1.209 -17.813 1.00 83.25 68 ASN A C 1
ATOM 514 O O . ASN A 1 68 ? 3.230 -0.933 -16.636 1.00 83.25 68 ASN A O 1
ATOM 518 N N . ASP A 1 69 ? 2.979 -2.332 -18.382 1.00 82.56 69 ASP A N 1
ATOM 519 C CA . ASP A 1 69 ? 2.109 -3.290 -17.688 1.00 82.56 69 ASP A CA 1
ATOM 520 C C . ASP A 1 69 ? 2.836 -3.965 -16.516 1.00 82.56 69 ASP A C 1
ATOM 522 O O . ASP A 1 69 ? 2.242 -4.253 -15.476 1.00 82.56 69 ASP A O 1
ATOM 526 N N . ALA A 1 70 ? 4.133 -4.243 -16.675 1.00 84.44 70 ALA A N 1
ATOM 527 C CA . ALA A 1 70 ? 4.948 -4.821 -15.614 1.00 84.44 70 ALA A CA 1
ATOM 528 C C . ALA A 1 70 ? 5.270 -3.802 -14.511 1.00 84.44 70 ALA A C 1
ATOM 530 O O . ALA A 1 70 ? 5.258 -4.153 -13.332 1.00 84.44 70 ALA A O 1
ATOM 531 N N . ALA A 1 71 ? 5.550 -2.551 -14.886 1.00 82.88 71 ALA A N 1
ATOM 532 C CA . ALA A 1 71 ? 5.782 -1.464 -13.945 1.00 82.88 71 ALA A CA 1
ATOM 533 C C . ALA A 1 71 ? 4.518 -1.154 -13.131 1.00 82.88 71 ALA A C 1
ATOM 535 O O . ALA A 1 71 ? 4.616 -1.000 -11.921 1.00 82.88 71 ALA A O 1
ATOM 536 N N . GLU A 1 72 ? 3.338 -1.144 -13.754 1.00 81.06 72 GLU A N 1
ATOM 537 C CA . GLU A 1 72 ? 2.057 -0.949 -13.063 1.00 81.06 72 GLU A CA 1
ATOM 538 C C . GLU A 1 72 ? 1.779 -2.070 -12.051 1.00 81.06 72 GLU A C 1
ATOM 540 O O . GLU A 1 72 ? 1.479 -1.788 -10.895 1.00 81.06 72 GLU A O 1
ATOM 545 N N . GLN A 1 73 ? 1.978 -3.336 -12.437 1.00 82.19 73 GLN A N 1
ATOM 546 C CA . GLN A 1 73 ? 1.825 -4.476 -11.521 1.00 82.19 73 GLN A CA 1
ATOM 547 C C . GLN A 1 73 ? 2.793 -4.420 -10.334 1.00 82.19 73 GLN A C 1
ATOM 549 O O . GLN A 1 73 ? 2.408 -4.719 -9.207 1.00 82.19 73 GLN A O 1
ATOM 554 N N . LEU A 1 74 ? 4.050 -4.044 -10.575 1.00 83.88 74 LEU A N 1
ATOM 555 C CA . LEU A 1 74 ? 5.033 -3.902 -9.504 1.00 83.88 74 LEU A CA 1
ATOM 556 C C . LEU A 1 74 ? 4.715 -2.712 -8.602 1.00 83.88 74 LEU A C 1
ATOM 558 O O . LEU A 1 74 ? 4.809 -2.861 -7.391 1.00 83.88 74 LEU A O 1
ATOM 562 N N . CYS A 1 75 ? 4.314 -1.565 -9.155 1.00 78.50 75 CYS A N 1
ATOM 563 C CA . CYS A 1 75 ? 3.869 -0.433 -8.347 1.00 78.50 75 CYS A CA 1
ATOM 564 C C . CYS A 1 75 ? 2.673 -0.814 -7.473 1.00 78.50 75 CYS A C 1
ATOM 566 O O . CYS A 1 75 ? 2.708 -0.518 -6.288 1.00 78.50 75 CYS A O 1
ATOM 568 N N . ALA A 1 76 ? 1.683 -1.536 -8.006 1.00 74.69 76 ALA A N 1
ATOM 569 C CA . ALA A 1 76 ? 0.551 -2.026 -7.221 1.00 74.69 76 ALA A CA 1
ATOM 570 C C . ALA A 1 76 ? 0.996 -2.957 -6.078 1.00 74.69 76 ALA A C 1
ATOM 572 O O . ALA A 1 76 ? 0.507 -2.843 -4.959 1.00 74.69 76 ALA A O 1
ATOM 573 N N . GLU A 1 77 ? 1.967 -3.840 -6.326 1.00 78.69 77 GLU A N 1
A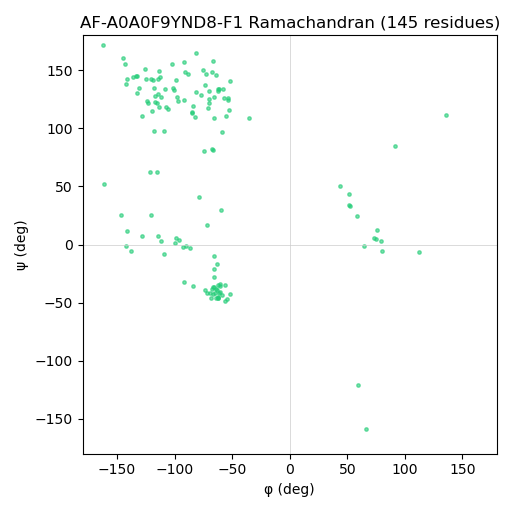TOM 574 C CA . GLU A 1 77 ? 2.528 -4.712 -5.289 1.00 78.69 77 GLU A CA 1
ATOM 575 C C . GLU A 1 77 ? 3.297 -3.921 -4.220 1.00 78.69 77 GLU A C 1
ATOM 577 O O . GLU A 1 77 ? 3.140 -4.169 -3.025 1.00 78.69 77 GLU A O 1
ATOM 582 N N . PHE A 1 78 ? 4.093 -2.931 -4.631 1.00 74.69 78 PHE A N 1
ATOM 583 C CA . PHE A 1 78 ? 4.757 -2.026 -3.698 1.00 74.69 78 PHE A CA 1
ATOM 584 C C . PHE A 1 78 ? 3.743 -1.194 -2.913 1.00 74.69 78 PHE A C 1
ATOM 586 O O . PHE A 1 78 ? 3.954 -0.957 -1.733 1.00 74.69 78 PHE A O 1
ATOM 593 N N . GLU A 1 79 ? 2.651 -0.746 -3.527 1.00 69.50 79 GLU A N 1
ATOM 594 C CA . GLU A 1 79 ? 1.604 0.033 -2.861 1.00 69.50 79 GLU A CA 1
ATOM 595 C C . GLU A 1 79 ? 0.868 -0.824 -1.833 1.00 69.50 79 GLU A C 1
ATOM 597 O O . GLU A 1 79 ? 0.605 -0.363 -0.725 1.00 69.50 79 GLU A O 1
ATOM 602 N N . ARG A 1 80 ? 0.633 -2.094 -2.164 1.00 63.12 80 ARG A N 1
ATOM 603 C CA . ARG A 1 80 ? 0.072 -3.099 -1.261 1.00 63.12 80 ARG A CA 1
ATOM 604 C C . ARG A 1 80 ? 0.978 -3.384 -0.062 1.00 63.12 80 ARG A C 1
ATOM 606 O O . ARG A 1 80 ? 0.483 -3.569 1.045 1.00 63.12 80 ARG A O 1
ATOM 613 N N . GLU A 1 81 ? 2.296 -3.434 -0.265 1.00 64.44 81 GLU A N 1
ATOM 614 C CA . GLU A 1 81 ? 3.256 -3.797 0.791 1.00 64.44 81 GLU A CA 1
ATOM 615 C C . GLU A 1 81 ? 3.799 -2.589 1.585 1.00 64.44 81 GLU A C 1
ATOM 617 O O . GLU A 1 81 ? 4.071 -2.705 2.780 1.00 64.44 81 GLU A O 1
ATOM 622 N N . PHE A 1 82 ? 3.940 -1.426 0.944 1.00 61.12 82 PHE A N 1
ATOM 623 C CA . PHE A 1 82 ? 4.646 -0.244 1.462 1.00 61.12 82 PHE A CA 1
ATOM 624 C C . PHE A 1 82 ? 3.943 1.088 1.208 1.00 61.12 82 PHE A C 1
ATOM 626 O O . PHE A 1 82 ? 4.438 2.121 1.673 1.00 61.12 82 PHE A O 1
ATOM 633 N N . GLY A 1 83 ? 2.835 1.111 0.461 1.00 55.81 83 GLY A N 1
ATOM 634 C CA . GLY A 1 83 ? 2.021 2.315 0.358 1.00 55.81 83 GLY A CA 1
ATOM 635 C C . GLY A 1 83 ? 1.695 2.798 1.764 1.00 55.81 83 GLY A C 1
ATOM 636 O O . GLY A 1 83 ? 1.472 1.984 2.661 1.00 55.81 83 GLY A O 1
ATOM 637 N N . THR A 1 84 ? 1.716 4.117 1.987 1.00 53.44 84 THR A N 1
ATOM 638 C CA . THR A 1 84 ? 1.169 4.686 3.221 1.00 53.44 84 THR A CA 1
ATOM 639 C C . THR A 1 84 ? -0.283 4.265 3.263 1.00 53.44 84 THR A C 1
ATOM 641 O O . THR A 1 84 ? -1.133 4.833 2.577 1.00 53.44 84 THR A O 1
ATOM 644 N N . SER A 1 85 ? -0.495 3.186 3.994 1.00 55.78 85 SER A N 1
ATOM 645 C CA . SER A 1 85 ? -1.725 2.486 4.237 1.00 55.78 85 SER A CA 1
ATOM 646 C C . SER A 1 85 ? -2.841 3.519 4.310 1.00 55.78 85 SER A C 1
ATOM 648 O O . SER A 1 85 ? -2.876 4.312 5.252 1.00 55.78 85 SER A O 1
ATOM 650 N N . ASN A 1 86 ? -3.726 3.569 3.307 1.00 72.62 86 ASN A N 1
ATOM 651 C CA . ASN A 1 86 ? -5.008 4.243 3.478 1.00 72.62 86 ASN A CA 1
ATOM 652 C C . ASN A 1 86 ? -5.748 3.394 4.506 1.00 72.62 86 ASN A C 1
ATOM 654 O O . ASN A 1 86 ? -6.501 2.492 4.156 1.00 72.62 86 ASN A O 1
ATOM 658 N N . CYS A 1 87 ? -5.425 3.624 5.771 1.00 81.75 87 CYS A N 1
ATOM 659 C CA . CYS A 1 87 ? -5.924 2.882 6.895 1.00 81.75 87 CYS A CA 1
ATOM 660 C C . CYS A 1 87 ? -6.383 3.854 7.960 1.00 81.75 87 CYS A C 1
ATOM 662 O O . CYS A 1 87 ? -5.802 4.920 8.185 1.00 81.75 87 CYS A O 1
ATOM 664 N N . TYR A 1 88 ? -7.434 3.436 8.633 1.00 87.31 88 TYR A N 1
ATOM 665 C CA . TYR A 1 88 ? -7.842 4.005 9.888 1.00 87.31 88 TYR A CA 1
ATOM 666 C C . TYR A 1 88 ? -7.534 2.990 10.975 1.00 87.31 88 TYR A C 1
ATOM 668 O O . TYR A 1 88 ? -7.862 1.814 10.832 1.00 87.31 88 TYR A O 1
ATOM 676 N N . GLU A 1 89 ? -6.928 3.442 12.060 1.00 88.25 89 GLU A N 1
ATOM 677 C CA . GLU A 1 89 ? -6.867 2.663 13.287 1.00 88.25 89 GLU A CA 1
ATOM 678 C C . GLU A 1 89 ? -8.147 2.907 14.068 1.00 88.25 89 GLU A C 1
ATOM 680 O O . GLU A 1 89 ? -8.439 4.028 14.494 1.00 88.25 89 GLU A O 1
ATOM 685 N N . CYS A 1 90 ? -8.943 1.853 14.190 1.00 88.50 90 CYS A N 1
ATOM 686 C CA . CYS A 1 90 ? -10.211 1.866 14.887 1.00 88.50 90 CYS A CA 1
ATOM 687 C C . CYS A 1 90 ? -10.036 1.268 16.278 1.00 88.50 90 CYS A C 1
ATOM 689 O O . CYS A 1 90 ? -9.447 0.203 16.446 1.00 88.50 90 CYS A O 1
ATOM 691 N N . SER A 1 91 ? -10.573 1.945 17.285 1.00 90.06 91 SER A N 1
ATOM 692 C CA . SER A 1 91 ? -10.559 1.481 18.670 1.00 90.06 91 SER A CA 1
ATOM 693 C C . SER A 1 91 ? -11.865 1.838 19.374 1.00 90.06 91 SER A C 1
ATOM 695 O O . SER A 1 91 ? -12.578 2.763 18.982 1.00 90.06 91 SER A O 1
ATOM 697 N N . GLY A 1 92 ? -12.204 1.083 20.415 1.00 88.69 92 GLY A N 1
ATOM 698 C CA . GLY A 1 92 ? -13.411 1.302 21.203 1.00 88.69 92 GLY A CA 1
ATOM 699 C C . GLY A 1 92 ? -13.336 0.602 22.560 1.00 88.69 92 GLY A C 1
ATOM 700 O O . GLY A 1 92 ? -12.420 -0.175 22.813 1.00 88.69 92 GLY A O 1
ATOM 701 N N . PRO A 1 93 ? -14.297 0.840 23.462 1.00 87.25 93 PRO A N 1
ATOM 702 C CA . PRO A 1 93 ? -14.298 0.232 24.795 1.00 87.25 93 PRO A CA 1
ATOM 703 C C . PRO A 1 93 ? -14.477 -1.296 24.782 1.00 87.25 93 PRO A C 1
ATOM 705 O O . PRO A 1 93 ? -14.110 -1.953 25.756 1.00 87.25 93 PRO A O 1
ATOM 708 N N . ASN A 1 94 ? -15.035 -1.856 23.702 1.00 87.44 94 ASN A N 1
ATOM 709 C CA . ASN A 1 94 ? -15.403 -3.274 23.593 1.00 87.44 94 ASN A CA 1
ATOM 710 C C . ASN A 1 94 ? -14.548 -4.065 22.586 1.00 87.44 94 ASN A C 1
ATOM 712 O O . ASN A 1 94 ? -14.809 -5.248 22.366 1.00 87.44 94 ASN A O 1
ATOM 716 N N . VAL A 1 95 ? -13.546 -3.430 21.971 1.00 84.50 95 VAL A N 1
ATOM 717 C CA . VAL A 1 95 ? -12.668 -4.027 20.953 1.00 84.50 95 VAL A CA 1
ATOM 718 C C . VAL A 1 95 ? -11.238 -3.548 21.149 1.00 84.50 95 VAL A C 1
ATOM 720 O O . VAL A 1 95 ? -11.006 -2.392 21.496 1.00 84.50 95 VAL A O 1
ATOM 723 N N . GLU A 1 96 ? -10.276 -4.439 20.922 1.00 83.81 96 GLU A N 1
ATOM 724 C CA . GLU A 1 96 ? -8.877 -4.027 20.798 1.00 83.81 96 GLU A CA 1
ATOM 725 C C . GLU A 1 96 ? -8.690 -3.181 19.535 1.00 83.81 96 GLU A C 1
ATOM 727 O O . GLU A 1 96 ? -9.514 -3.236 18.626 1.00 83.81 96 GLU A O 1
ATOM 732 N N . GLU A 1 97 ? -7.632 -2.376 19.496 1.00 87.31 97 GLU A N 1
ATOM 733 C CA . GLU A 1 97 ? -7.296 -1.568 18.324 1.00 87.31 97 GLU A CA 1
ATOM 734 C C . GLU A 1 97 ? -7.094 -2.459 17.092 1.00 87.31 97 GLU A C 1
ATOM 736 O O . GLU A 1 97 ? -6.434 -3.500 17.166 1.00 87.31 97 GLU A O 1
ATOM 741 N N . PHE A 1 98 ? -7.694 -2.070 15.967 1.00 85.88 98 PHE A N 1
ATOM 742 C CA . PHE A 1 98 ? -7.556 -2.777 14.701 1.00 85.88 98 PHE A CA 1
ATOM 743 C C . PHE A 1 98 ? -7.484 -1.806 13.516 1.00 85.88 98 PHE A C 1
ATOM 745 O O . PHE A 1 98 ? -8.268 -0.854 13.444 1.00 85.88 98 PHE A O 1
ATOM 752 N N . PRO A 1 99 ? -6.599 -2.054 12.537 1.00 85.19 99 PRO A N 1
ATOM 753 C CA . PRO A 1 99 ? -6.604 -1.325 11.281 1.00 85.19 99 PRO A CA 1
ATOM 754 C C . PRO A 1 99 ? -7.769 -1.742 10.376 1.00 85.19 99 PRO A C 1
ATOM 756 O O . PRO A 1 99 ? -8.048 -2.930 10.179 1.00 85.19 99 PRO A O 1
ATOM 759 N N . VAL A 1 100 ? -8.395 -0.740 9.764 1.00 87.06 100 VAL A N 1
ATOM 760 C CA . VAL A 1 100 ? -9.290 -0.866 8.612 1.00 87.06 100 VAL A CA 1
ATOM 761 C C . VAL A 1 100 ? -8.618 -0.183 7.438 1.00 87.06 100 VAL A C 1
ATOM 763 O O . VAL A 1 100 ? -8.375 1.019 7.495 1.00 87.06 100 VAL A O 1
ATOM 766 N N . CYS A 1 101 ? -8.320 -0.935 6.389 1.00 83.94 101 CYS A N 1
ATOM 767 C CA . CYS A 1 101 ? -7.484 -0.499 5.282 1.00 83.94 101 CYS A CA 1
ATOM 768 C C . CYS A 1 101 ? -8.188 -0.675 3.944 1.00 83.94 101 CYS A C 1
ATOM 770 O O . CYS A 1 101 ? -8.989 -1.593 3.777 1.00 83.94 101 CYS A O 1
ATOM 772 N N . GLN A 1 102 ? -7.851 0.172 2.979 1.00 82.38 102 GLN A N 1
ATOM 773 C CA . GLN A 1 102 ? -8.211 -0.043 1.583 1.00 82.38 102 GLN A CA 1
ATOM 774 C C . GLN A 1 102 ? -7.045 -0.693 0.836 1.00 82.38 102 GLN A C 1
ATOM 776 O O . GLN A 1 102 ? -5.949 -0.135 0.816 1.00 82.38 102 GLN A O 1
ATOM 781 N N . ASP A 1 103 ? -7.307 -1.850 0.228 1.00 73.56 103 ASP A N 1
ATOM 782 C CA . ASP A 1 103 ? -6.382 -2.593 -0.631 1.00 73.56 1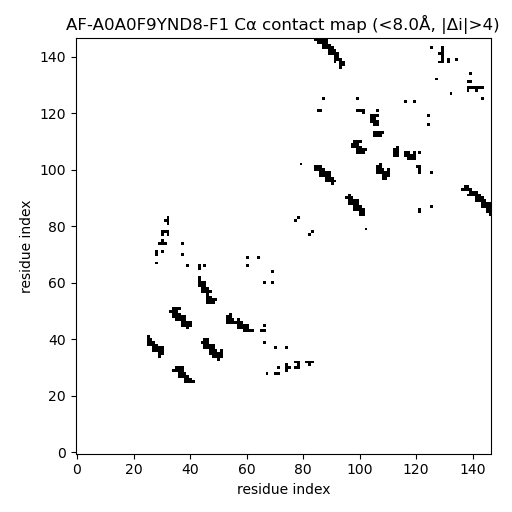03 ASP A CA 1
ATOM 783 C C . ASP A 1 103 ? -7.000 -2.676 -2.036 1.00 73.56 103 ASP A C 1
ATOM 785 O O . ASP A 1 103 ? -7.927 -3.445 -2.288 1.00 73.56 103 ASP A O 1
ATOM 789 N N . GLY A 1 104 ? -6.583 -1.779 -2.934 1.00 75.12 104 GLY A N 1
ATOM 790 C CA . GLY A 1 104 ? -7.243 -1.591 -4.229 1.00 75.12 104 GLY A CA 1
ATOM 791 C C . GLY A 1 104 ? -8.722 -1.186 -4.095 1.00 75.12 104 GLY A C 1
ATOM 792 O O . GLY A 1 104 ? -9.047 -0.152 -3.502 1.00 75.12 104 GLY A O 1
ATOM 793 N N . ASP A 1 105 ? -9.615 -2.000 -4.663 1.00 73.00 105 ASP A N 1
ATOM 794 C CA . ASP A 1 105 ? -11.078 -1.837 -4.577 1.00 73.00 105 ASP A CA 1
ATOM 795 C C . ASP A 1 105 ? -11.700 -2.570 -3.370 1.00 73.00 105 ASP A C 1
ATOM 797 O O . ASP A 1 105 ? -12.917 -2.510 -3.151 1.00 73.00 105 ASP A O 1
ATOM 801 N N . GLU A 1 106 ? -10.875 -3.272 -2.589 1.00 80.88 106 GLU A N 1
ATOM 802 C CA . GLU A 1 106 ? -11.285 -4.076 -1.444 1.00 80.88 106 GLU A CA 1
ATOM 803 C C . GLU A 1 106 ? -10.995 -3.360 -0.120 1.00 80.88 106 GLU A C 1
ATOM 805 O O . GLU A 1 106 ? -10.110 -2.508 -0.001 1.00 80.88 106 GLU A O 1
ATOM 810 N N . ILE A 1 107 ? -11.755 -3.732 0.910 1.00 83.81 107 ILE A N 1
ATOM 811 C CA . ILE A 1 107 ? -11.560 -3.247 2.275 1.00 83.81 107 ILE A CA 1
ATOM 812 C C . ILE A 1 107 ? -11.133 -4.417 3.149 1.00 83.81 107 ILE A C 1
ATOM 814 O O . ILE A 1 107 ? -11.785 -5.465 3.180 1.00 83.81 107 ILE A O 1
ATOM 818 N N . THR A 1 108 ? -10.047 -4.217 3.889 1.00 83.00 108 THR A N 1
ATOM 819 C CA . THR A 1 108 ? -9.512 -5.197 4.827 1.00 83.00 108 THR A CA 1
ATOM 820 C C . THR A 1 108 ? -9.644 -4.708 6.265 1.00 83.00 108 THR A C 1
ATOM 822 O O . THR A 1 108 ? -9.510 -3.522 6.561 1.00 83.00 108 THR A O 1
ATOM 825 N N . VAL A 1 109 ? -9.913 -5.636 7.180 1.00 82.94 109 VAL A N 1
ATOM 826 C CA . VAL A 1 109 ? -9.934 -5.412 8.630 1.00 82.94 109 VAL A CA 1
ATOM 827 C C . VAL A 1 109 ? -8.939 -6.382 9.247 1.00 82.94 109 VAL A C 1
ATOM 829 O O . VAL A 1 109 ? -9.054 -7.590 9.039 1.00 82.94 109 VAL A O 1
ATOM 832 N N . ASN A 1 110 ? -7.932 -5.880 9.967 1.00 80.00 110 ASN A N 1
ATOM 833 C CA . ASN A 1 110 ? -6.804 -6.703 10.435 1.00 80.00 110 ASN A CA 1
ATOM 834 C C . ASN A 1 110 ? -6.139 -7.523 9.305 1.00 80.00 110 ASN A C 1
ATOM 836 O O . ASN A 1 110 ? -5.699 -8.653 9.516 1.00 80.00 110 ASN A O 1
ATOM 840 N N . GLY A 1 111 ? -6.100 -6.976 8.086 1.00 71.88 111 GLY A N 1
ATOM 841 C CA . GLY A 1 111 ? -5.543 -7.652 6.909 1.00 71.88 111 GLY A CA 1
ATOM 842 C C . GLY A 1 111 ? -6.417 -8.768 6.321 1.00 71.88 111 GLY A C 1
ATOM 843 O O . GLY A 1 111 ? -5.985 -9.439 5.388 1.00 71.88 111 GLY A O 1
ATOM 844 N N . ALA A 1 112 ? -7.635 -8.980 6.830 1.00 77.75 112 ALA A N 1
ATOM 845 C CA . ALA A 1 112 ? -8.615 -9.880 6.227 1.00 77.75 112 ALA A CA 1
ATOM 846 C C . ALA A 1 112 ? -9.616 -9.089 5.376 1.00 77.75 112 ALA A C 1
ATOM 848 O O . ALA A 1 112 ? -10.228 -8.146 5.875 1.00 77.75 112 ALA A O 1
ATOM 849 N N . ILE A 1 113 ? -9.798 -9.484 4.113 1.00 78.38 113 ILE A N 1
ATOM 850 C CA . ILE A 1 113 ? -10.815 -8.909 3.220 1.00 78.38 113 ILE A CA 1
ATOM 851 C C . ILE A 1 113 ? -12.205 -9.187 3.799 1.00 78.38 113 ILE A C 1
ATOM 853 O O . ILE A 1 113 ? -12.504 -10.318 4.193 1.00 78.38 113 ILE A O 1
ATOM 857 N N . ILE A 1 114 ? -13.046 -8.155 3.862 1.00 76.81 114 ILE A N 1
ATOM 858 C CA . ILE A 1 114 ? -14.432 -8.277 4.314 1.00 76.81 114 ILE A CA 1
ATOM 859 C C . ILE A 1 114 ? -15.370 -8.188 3.109 1.00 76.81 114 ILE A C 1
ATOM 861 O O . ILE A 1 114 ? -15.492 -7.140 2.470 1.00 76.81 114 ILE A O 1
ATOM 865 N N . ASP A 1 115 ? -16.095 -9.275 2.850 1.00 69.50 115 ASP A N 1
ATOM 866 C CA . ASP A 1 115 ? -17.152 -9.307 1.841 1.00 69.50 115 ASP A CA 1
ATOM 867 C C . ASP A 1 115 ? -18.275 -8.309 2.189 1.00 69.50 115 ASP A C 1
ATOM 869 O O . ASP A 1 115 ? -18.770 -8.268 3.317 1.00 69.50 115 ASP A O 1
ATOM 873 N N . GLY A 1 116 ? -18.721 -7.520 1.205 1.00 72.50 116 GLY A N 1
ATOM 874 C CA . GLY A 1 116 ? -19.829 -6.559 1.354 1.00 72.50 116 GLY A CA 1
ATOM 875 C C . GLY A 1 116 ? -19.435 -5.081 1.270 1.00 72.50 116 GLY A C 1
ATOM 876 O O . GLY A 1 116 ? -20.316 -4.220 1.195 1.00 72.50 116 GLY A O 1
ATOM 877 N N . PHE A 1 117 ? -18.135 -4.786 1.212 1.00 76.62 117 PHE A N 1
ATOM 878 C CA . PHE A 1 117 ? -17.608 -3.428 1.035 1.00 76.62 117 PHE A CA 1
ATOM 879 C C . PHE A 1 117 ? -16.864 -3.210 -0.292 1.00 76.62 117 PHE A C 1
ATOM 881 O O . PHE A 1 117 ? -16.306 -2.135 -0.494 1.00 76.62 117 PHE A O 1
ATOM 888 N N . GLU A 1 118 ? -16.893 -4.185 -1.205 1.00 73.50 118 GLU A N 1
ATOM 889 C CA . GLU A 1 118 ? -16.280 -4.079 -2.537 1.00 73.50 118 GLU A CA 1
ATOM 890 C C . GLU A 1 118 ? -16.785 -2.828 -3.280 1.00 73.50 118 GLU A C 1
ATOM 892 O O . GLU A 1 118 ? -17.995 -2.590 -3.389 1.00 73.50 118 GLU A O 1
ATOM 897 N N . GLY A 1 119 ? -15.853 -1.994 -3.748 1.00 70.38 119 GLY A N 1
ATOM 898 C CA . GLY A 1 119 ? -16.153 -0.745 -4.454 1.00 70.38 119 GLY A CA 1
ATOM 899 C C . GLY A 1 119 ? -16.685 0.397 -3.576 1.00 70.38 119 GLY A C 1
ATOM 900 O O . GLY A 1 119 ? -17.061 1.445 -4.110 1.00 70.38 119 GLY A O 1
ATOM 901 N N . GLN A 1 120 ? -16.735 0.237 -2.248 1.00 78.75 120 GLN A N 1
ATOM 902 C CA . GLN A 1 120 ? -17.007 1.342 -1.325 1.00 78.75 120 GLN A CA 1
ATOM 903 C C . GLN A 1 120 ? -15.716 2.056 -0.923 1.00 78.75 120 GLN A C 1
ATOM 905 O O . GLN A 1 120 ? -14.665 1.440 -0.772 1.00 78.75 120 GLN A O 1
ATOM 910 N N . SER A 1 121 ? -15.795 3.372 -0.707 1.00 83.75 121 SER A N 1
ATOM 911 C CA . SER A 1 121 ? -14.645 4.118 -0.198 1.00 83.75 121 SER A CA 1
ATOM 912 C C . SER A 1 121 ? -14.393 3.806 1.275 1.00 83.75 121 SER A C 1
ATOM 914 O O . SER A 1 121 ? -15.334 3.651 2.060 1.00 83.75 121 SER A O 1
ATOM 916 N N . LEU A 1 122 ? -13.121 3.811 1.672 1.00 85.25 122 LEU A N 1
ATOM 917 C CA . LEU A 1 122 ? -12.704 3.613 3.059 1.00 85.25 122 LEU A CA 1
ATOM 918 C C . LEU A 1 122 ? -13.417 4.552 4.042 1.00 85.25 122 LEU A C 1
ATOM 920 O O . LEU A 1 122 ? -13.884 4.118 5.089 1.00 85.25 122 LEU A O 1
ATOM 924 N N . GLU A 1 123 ? -13.565 5.828 3.681 1.00 85.06 123 GLU A N 1
ATOM 925 C CA . GLU A 1 123 ? -14.258 6.833 4.501 1.00 85.06 123 GLU A CA 1
ATOM 926 C C . GLU A 1 123 ? -15.730 6.470 4.745 1.00 85.06 123 GLU A C 1
ATOM 928 O O . GLU A 1 123 ? -16.263 6.714 5.831 1.00 85.06 123 GLU A O 1
ATOM 933 N N . THR A 1 124 ? -16.387 5.862 3.751 1.00 86.69 124 THR A N 1
ATOM 934 C CA . THR A 1 124 ? -17.772 5.394 3.877 1.00 86.69 124 THR A CA 1
ATOM 935 C C . THR A 1 124 ? -17.849 4.221 4.845 1.00 86.69 124 THR A C 1
ATOM 937 O O . THR A 1 124 ? -18.700 4.222 5.733 1.00 86.69 124 THR A O 1
ATOM 940 N N . VAL A 1 125 ? -16.942 3.249 4.718 1.00 87.44 125 VAL A N 1
ATOM 941 C CA . VAL A 1 125 ? -16.911 2.074 5.600 1.00 87.44 125 VAL A CA 1
ATOM 942 C C . VAL A 1 125 ? -16.616 2.472 7.041 1.00 87.44 125 VAL A C 1
ATOM 944 O O . VAL A 1 125 ? -17.348 2.072 7.941 1.00 87.44 125 VAL A O 1
ATOM 947 N N . VAL A 1 126 ? -15.619 3.329 7.261 1.00 89.50 126 VAL A N 1
ATOM 948 C CA . VAL A 1 126 ? -15.299 3.876 8.586 1.00 89.50 126 VAL A CA 1
ATOM 949 C C . VAL A 1 126 ? -16.513 4.578 9.191 1.00 89.50 126 VAL A C 1
ATOM 951 O O . VAL A 1 126 ? -16.912 4.266 10.310 1.00 89.50 126 VAL A O 1
ATOM 954 N N . SER A 1 127 ? -17.173 5.446 8.419 1.00 88.62 127 SER A N 1
ATOM 955 C CA . SER A 1 127 ? -18.371 6.151 8.887 1.00 88.62 127 SER A CA 1
ATOM 956 C C . SER A 1 127 ? -19.510 5.197 9.257 1.00 88.62 127 SER A C 1
ATOM 958 O O . SER A 1 127 ? -20.287 5.504 10.159 1.00 88.62 127 SER A O 1
ATOM 960 N N . LEU A 1 128 ? -19.657 4.066 8.559 1.00 88.19 128 LEU A N 1
ATOM 961 C CA . LEU A 1 128 ? -20.672 3.052 8.862 1.00 88.19 128 LEU A CA 1
ATOM 962 C C . LEU A 1 128 ? -20.348 2.284 10.148 1.00 88.19 128 LEU A C 1
ATOM 964 O O . LEU A 1 128 ? -21.252 2.059 10.954 1.00 88.19 128 LEU A O 1
ATOM 968 N N . LEU A 1 129 ? -19.078 1.920 10.342 1.00 86.88 129 LEU A N 1
ATOM 969 C CA . LEU A 1 129 ? -18.601 1.248 11.550 1.00 86.88 129 LEU A CA 1
ATOM 970 C C . LEU A 1 129 ? -18.793 2.136 12.788 1.00 86.88 129 LEU A C 1
ATOM 972 O O . LEU A 1 129 ? -19.358 1.681 13.778 1.00 86.88 129 LEU A O 1
ATOM 976 N N . GLU A 1 130 ? -18.422 3.417 12.710 1.00 86.94 130 GLU A N 1
ATOM 977 C CA . GLU A 1 130 ? -18.613 4.383 13.805 1.00 86.94 130 GLU A CA 1
ATOM 978 C C . GLU A 1 130 ? -20.094 4.688 14.079 1.00 86.94 130 GLU A C 1
ATOM 980 O O . GLU A 1 130 ? -20.500 4.862 15.229 1.00 86.94 130 GLU A O 1
ATOM 985 N N . GLN A 1 131 ? -20.933 4.741 13.035 1.00 89.38 131 GLN A N 1
ATOM 986 C CA . GLN A 1 131 ? -22.377 4.943 13.197 1.00 89.38 131 GLN A CA 1
ATOM 987 C C . GLN A 1 131 ? -23.059 3.777 13.908 1.00 89.38 131 GLN A C 1
ATOM 989 O O . GLN A 1 131 ? -24.106 3.991 14.520 1.00 89.38 131 GLN A O 1
ATOM 994 N N . ASN A 1 132 ? -22.505 2.564 13.787 1.00 84.69 132 ASN A N 1
ATOM 995 C CA . ASN A 1 132 ? -23.019 1.349 14.408 1.00 84.69 132 ASN A CA 1
ATOM 996 C C . ASN A 1 132 ? -24.552 1.218 14.276 1.00 84.69 132 ASN A C 1
ATOM 998 O O . ASN A 1 132 ? -25.283 1.033 15.249 1.00 84.69 132 ASN A O 1
ATOM 1002 N N . SER A 1 133 ? -25.065 1.385 13.052 1.00 79.00 133 SER A N 1
ATOM 1003 C CA . SER A 1 133 ? -26.516 1.460 12.797 1.00 79.00 133 SER A CA 1
ATOM 1004 C C . SER A 1 133 ? -27.288 0.175 13.142 1.00 79.00 133 SER A C 1
ATOM 1006 O O . SER A 1 133 ? -28.510 0.211 13.293 1.00 79.00 133 SER A O 1
ATOM 1008 N N . THR A 1 134 ? -26.579 -0.947 13.292 1.00 82.06 134 THR A N 1
ATOM 1009 C CA . THR A 1 134 ? -27.102 -2.246 13.730 1.00 82.06 134 THR A CA 1
ATOM 1010 C C . THR A 1 134 ? -27.125 -2.413 15.259 1.00 82.06 134 THR A C 1
ATOM 1012 O O . THR A 1 134 ? -27.652 -3.417 15.733 1.00 82.06 134 THR A O 1
ATOM 1015 N N . ASP A 1 135 ? -26.634 -1.421 16.021 1.00 82.19 135 ASP A N 1
ATOM 1016 C CA . ASP A 1 135 ? -26.486 -1.412 17.492 1.00 82.19 135 ASP A CA 1
ATOM 1017 C C . ASP A 1 135 ? -25.752 -2.652 18.025 1.00 82.19 135 ASP A C 1
ATOM 1019 O O . ASP A 1 135 ? -26.142 -3.279 19.013 1.00 82.19 135 ASP A O 1
ATOM 1023 N N . GLU A 1 136 ? -24.671 -3.027 17.345 1.00 82.00 136 GLU A N 1
ATOM 1024 C CA . GLU A 1 136 ? -23.804 -4.113 17.777 1.00 82.00 136 GLU A CA 1
ATOM 1025 C C . GLU A 1 136 ? -22.899 -3.639 18.912 1.00 82.00 136 GLU A C 1
ATOM 1027 O O . GLU A 1 136 ? -22.213 -2.622 18.812 1.00 82.00 136 GLU A O 1
ATOM 1032 N N . GLU A 1 137 ? -22.874 -4.388 20.013 1.00 82.44 137 GLU A N 1
ATOM 1033 C CA . GLU A 1 137 ? -22.114 -4.023 21.216 1.00 82.44 137 GLU A CA 1
ATOM 1034 C C . GLU A 1 137 ?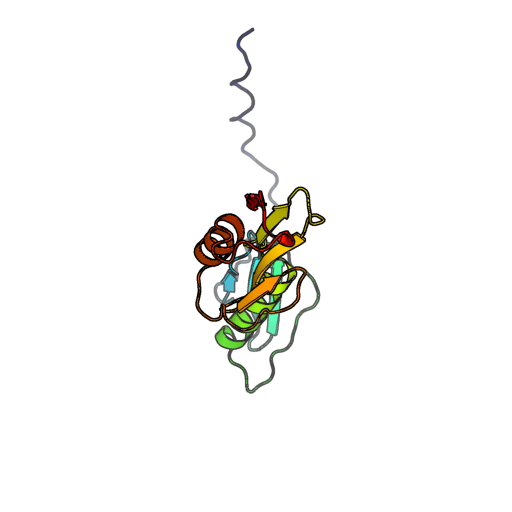 -20.621 -3.794 20.920 1.00 82.44 137 GLU A C 1
ATOM 1036 O O . GLU A 1 137 ? -20.007 -2.884 21.476 1.00 82.44 137 GLU A O 1
ATOM 1041 N N . VAL A 1 138 ? -20.072 -4.570 19.983 1.00 78.44 138 VAL A N 1
ATOM 1042 C CA . VAL A 1 138 ? -18.672 -4.514 19.548 1.00 78.44 138 VAL A CA 1
ATOM 1043 C C . VAL A 1 138 ? -18.298 -3.159 18.926 1.00 78.44 138 VAL A C 1
ATOM 1045 O O . VAL A 1 138 ? -17.195 -2.676 19.151 1.00 78.44 138 VAL A O 1
ATOM 1048 N N . PHE A 1 139 ? -19.214 -2.500 18.211 1.00 84.06 139 PHE A N 1
ATOM 1049 C CA . PHE A 1 139 ? -18.948 -1.221 17.539 1.00 84.06 139 PHE A CA 1
ATOM 1050 C C . PHE A 1 139 ? -19.453 -0.006 18.336 1.00 84.06 139 PHE A C 1
ATOM 1052 O O . PHE A 1 139 ? -19.421 1.125 17.851 1.00 84.06 139 PHE A O 1
ATOM 1059 N N . ARG A 1 140 ? -19.951 -0.195 19.567 1.00 85.44 140 ARG A N 1
ATOM 1060 C CA . ARG A 1 140 ? -20.388 0.931 20.406 1.00 85.44 140 ARG A CA 1
ATOM 1061 C C . ARG A 1 140 ? -19.208 1.809 20.796 1.00 85.44 140 ARG A C 1
ATOM 1063 O O . ARG A 1 140 ? -18.237 1.322 21.363 1.00 85.44 140 ARG A O 1
ATOM 1070 N N . GLU A 1 141 ? -19.352 3.107 20.532 1.00 86.69 141 GLU A N 1
ATOM 1071 C CA . GLU A 1 141 ? -18.321 4.123 20.787 1.00 86.69 141 GLU A CA 1
ATOM 1072 C C . GLU A 1 141 ? -16.999 3.837 20.047 1.00 86.69 141 GLU A C 1
ATOM 1074 O O . GLU A 1 141 ? -15.940 4.302 20.469 1.00 86.69 141 GLU A O 1
ATOM 1079 N N . LEU A 1 142 ? -17.058 3.087 18.937 1.00 89.94 142 LEU A N 1
ATOM 1080 C CA . LEU A 1 142 ? -15.920 2.900 18.044 1.00 89.94 142 LEU A CA 1
ATOM 1081 C C . LEU A 1 142 ? -15.509 4.256 17.455 1.00 89.94 142 LEU A C 1
ATOM 1083 O O . LEU A 1 142 ? -16.357 5.026 17.008 1.00 89.94 142 LEU A O 1
ATOM 1087 N N . THR A 1 143 ? -14.212 4.540 17.458 1.00 89.94 143 THR A N 1
ATOM 1088 C CA . THR A 1 143 ? -13.623 5.719 16.819 1.00 89.94 143 THR A CA 1
ATOM 1089 C C . THR A 1 143 ? -12.439 5.289 15.973 1.00 89.94 143 THR A C 1
ATOM 1091 O O . THR A 1 143 ? -11.593 4.521 16.428 1.00 89.94 143 THR A O 1
ATOM 1094 N N . CYS A 1 144 ? -12.360 5.819 14.761 1.00 89.12 144 CYS A N 1
ATOM 1095 C CA . CYS A 1 144 ? -11.344 5.493 13.780 1.00 89.12 144 CYS A CA 1
ATOM 1096 C C . CYS A 1 144 ? -10.506 6.736 13.461 1.00 89.12 144 CYS A C 1
ATOM 1098 O O . CYS A 1 144 ? -11.033 7.796 13.120 1.00 89.12 144 CYS A O 1
ATOM 1100 N N . GLN A 1 145 ? -9.182 6.626 13.554 1.00 84.38 145 GLN A N 1
ATOM 1101 C CA . GLN A 1 145 ? -8.258 7.722 13.256 1.00 84.38 145 GLN A CA 1
ATOM 1102 C C . GLN A 1 145 ? -7.346 7.348 12.099 1.00 84.38 145 GLN A C 1
ATOM 1104 O O . GLN A 1 145 ? -6.820 6.243 12.044 1.00 84.38 145 GLN A O 1
ATOM 1109 N N . ARG A 1 146 ? -7.169 8.279 11.160 1.00 79.44 146 ARG A N 1
ATOM 1110 C CA . ARG A 1 146 ? -6.269 8.077 10.025 1.00 79.44 146 ARG A CA 1
ATOM 1111 C C . ARG A 1 146 ? -4.825 8.090 10.529 1.00 79.44 146 ARG A C 1
ATOM 1113 O O . ARG A 1 146 ? -4.451 9.056 11.200 1.00 79.44 146 ARG A O 1
ATOM 1120 N N . ASN A 1 147 ? -4.074 7.034 10.217 1.00 61.03 147 ASN A N 1
ATOM 1121 C CA . ASN A 1 147 ? -2.631 6.968 10.472 1.00 61.03 147 ASN A CA 1
ATOM 1122 C C . ASN A 1 147 ? -1.852 7.779 9.427 1.00 61.03 147 ASN A C 1
ATOM 1124 O O . ASN A 1 147 ? -2.345 7.889 8.278 1.00 61.03 147 ASN A O 1
#

Foldseek 3Di:
DPDPPPPPDPPPDDDDDDDPPPPVDWDKDAALAAQWIWIDPDQQWIFITGVNHTDDDTDGHDPPDDPVRVRVVVSLVCCQVPNLWQWWFKDDPQDDTWIWTDRDQFIDINNHTDPPRRNPDSVVVQVCLCVPVVVDPNSVNMDIHGD

Organism: NCBI:txid412755

Nearest PDB structures (foldseek):
  2i1k-assembly1_A  TM=5.047E-01  e=1.299E+00  Spodoptera frugiperda
  6x05-assembly1_A  TM=2.789E-01  e=6.478E-01  Saccharomyces cerevisiae S288C
  8bda-assembly1_I  TM=3.775E-01  e=2.459E+00  Chlamydomonas reinhardtii
  5wbj-assembly1_A  TM=3.089E-01  e=2.606E+00  Arabidopsis thaliana
  6bcu-assembly1_W  TM=3.835E-01  e=4.655E+00  Homo sapie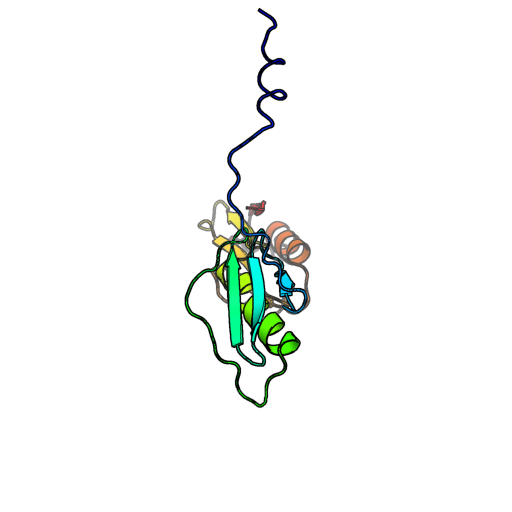ns